Protein AF-A0A5B7D822-F1 (afdb_monomer_lite)

Radius of gyration: 18.6 Å; chains: 1; bounding box: 48×49×40 Å

Sequence (110 aa):
MHHTFPETELSICCIRACDRLRCLKCDMTVVTMDGFCWSSTIDYFFLRNNYPDLARLCARLEPQRVARAYACQCQHLSLTEPSSLAHLDGLKWVCGGHSPNSMADNHLKT

Organism: Portunus trituberculatus (NCBI:txid210409)

Foldseek 3Di:
DDDDDDDPPPVCPPPDDFPQKAAPVVRHTKDKDAQKEFAPPDDLVQLQPCPPPPVSVCVGIDGHHQWMWIDHNGDIDIDNDDDDPVPVPPTRMDGPDDDPDPDDDDDDDD

pLDDT: mean 83.46, std 20.53, range [34.75, 98.06]

InterPro domains:
  IPR029239 Cilia- and flagella-associated protein 418 [PF14996] (15-98)
  IPR029239 Cilia- and flagella-associated protein 418 [PTHR33958] (16-98)

Structure (mmCIF, N/CA/C/O backbone):
data_AF-A0A5B7D822-F1
#
_entry.id   AF-A0A5B7D822-F1
#
loop_
_atom_site.group_PDB
_atom_site.id
_atom_site.type_symbol
_atom_site.label_atom_id
_atom_site.label_alt_id
_atom_site.label_comp_id
_atom_site.label_asym_id
_atom_site.label_entity_id
_atom_site.label_seq_id
_atom_site.pdbx_PDB_ins_code
_atom_site.Cartn_x
_atom_site.Cartn_y
_atom_site.Cartn_z
_atom_site.occupancy
_atom_site.B_iso_or_equiv
_atom_site.auth_seq_id
_atom_site.auth_comp_id
_atom_site.auth_asym_id
_atom_site.auth_atom_id
_atom_site.pdbx_PDB_model_num
ATOM 1 N N . MET A 1 1 ? -35.227 32.397 15.911 1.00 36.44 1 MET A N 1
ATOM 2 C CA . MET A 1 1 ? -34.557 31.331 16.687 1.00 36.44 1 MET A CA 1
ATOM 3 C C . MET A 1 1 ? -34.337 30.160 15.740 1.00 36.44 1 MET A C 1
ATOM 5 O O . MET A 1 1 ? -35.306 29.813 15.085 1.00 36.44 1 MET A O 1
ATOM 9 N N . HIS A 1 2 ? -33.116 29.604 15.685 1.00 34.75 2 HIS A N 1
ATOM 10 C CA . HIS A 1 2 ? -32.681 28.441 14.868 1.00 34.75 2 HIS A CA 1
ATOM 11 C C . HIS A 1 2 ? -32.712 28.676 13.329 1.00 34.75 2 HIS A C 1
ATOM 13 O O . HIS A 1 2 ? -33.711 29.147 12.805 1.00 34.75 2 HIS A O 1
ATOM 19 N N . HIS A 1 3 ? -31.596 28.621 12.574 1.00 40.28 3 HIS A N 1
ATOM 20 C CA . HIS A 1 3 ? -30.670 27.492 12.281 1.00 40.28 3 HIS A CA 1
ATOM 21 C C . HIS A 1 3 ? -31.401 26.328 11.567 1.00 40.28 3 HIS A C 1
ATOM 23 O O . HIS A 1 3 ? -32.479 25.975 12.023 1.00 40.28 3 HIS A O 1
ATOM 29 N N . THR A 1 4 ? -30.930 25.648 10.507 1.00 40.50 4 THR A N 1
ATOM 30 C CA . THR A 1 4 ? -29.696 25.638 9.656 1.00 40.50 4 THR A CA 1
ATOM 31 C C . THR A 1 4 ? -29.998 24.744 8.413 1.00 40.50 4 THR A C 1
ATOM 33 O O . THR A 1 4 ? -31.056 24.125 8.417 1.00 40.50 4 THR A O 1
ATOM 36 N N . PHE A 1 5 ? -29.227 24.570 7.323 1.00 40.34 5 PHE A N 1
ATOM 37 C CA . PHE A 1 5 ? -27.850 24.891 6.858 1.00 40.34 5 PHE A CA 1
ATOM 38 C C . PHE A 1 5 ? -27.889 25.216 5.330 1.00 40.34 5 PHE A C 1
ATOM 40 O O . PHE A 1 5 ? -28.926 24.972 4.715 1.00 40.34 5 PHE A O 1
ATOM 47 N N . PRO A 1 6 ? -26.805 25.710 4.685 1.00 42.69 6 PRO A N 1
ATOM 48 C CA . PRO A 1 6 ? -26.696 25.747 3.220 1.00 42.69 6 PRO A CA 1
ATOM 49 C C . PRO A 1 6 ? -26.297 24.388 2.610 1.00 42.69 6 PRO A C 1
ATOM 51 O O . PRO A 1 6 ? -25.599 23.587 3.232 1.00 42.69 6 PRO A O 1
ATOM 54 N N . GLU A 1 7 ? -26.710 24.164 1.363 1.00 47.69 7 GLU A N 1
ATOM 55 C CA . GLU A 1 7 ? -26.521 22.927 0.594 1.00 47.69 7 GLU A CA 1
ATOM 56 C C . GLU A 1 7 ? -25.062 22.724 0.145 1.00 47.69 7 GLU A C 1
ATOM 58 O O . GLU A 1 7 ? -24.684 23.016 -0.988 1.00 47.69 7 GLU A O 1
ATOM 63 N N . THR A 1 8 ? -24.228 22.158 1.014 1.00 47.34 8 THR A N 1
ATOM 64 C CA . THR A 1 8 ? -23.048 21.405 0.565 1.00 47.34 8 THR A CA 1
ATOM 65 C C . THR A 1 8 ? -23.370 19.919 0.557 1.00 47.34 8 THR A C 1
ATOM 67 O O . THR A 1 8 ? -22.895 19.171 1.415 1.00 47.34 8 THR A O 1
ATOM 70 N N . GLU A 1 9 ? -24.144 19.482 -0.442 1.00 46.59 9 GLU A N 1
ATOM 71 C CA . GLU A 1 9 ? -24.095 18.088 -0.890 1.00 46.59 9 GLU A CA 1
ATOM 72 C C . GLU A 1 9 ? -22.717 17.826 -1.509 1.00 46.59 9 GLU A C 1
ATOM 74 O O . GLU A 1 9 ? -22.510 17.793 -2.723 1.00 46.59 9 GLU A O 1
ATOM 79 N N . LEU A 1 10 ? -21.740 17.632 -0.623 1.00 49.19 10 LEU A N 1
ATOM 80 C CA . LEU A 1 10 ? -20.567 16.843 -0.929 1.00 49.19 10 LEU A CA 1
ATOM 81 C C . LEU A 1 10 ? -21.084 15.477 -1.367 1.00 49.19 10 LEU A C 1
ATOM 83 O O . LEU A 1 10 ? -21.432 14.643 -0.533 1.00 49.19 10 LEU A O 1
ATOM 87 N N . SER A 1 11 ? -21.131 15.262 -2.680 1.00 49.75 11 SER A N 1
ATOM 88 C CA . SER A 1 11 ? -21.221 13.927 -3.248 1.00 49.75 11 SER A CA 1
ATOM 89 C C . SER A 1 11 ? -20.085 13.112 -2.640 1.00 49.75 11 SER A C 1
ATOM 91 O O . SER A 1 11 ? -18.919 13.263 -3.019 1.00 49.75 11 SER A O 1
ATOM 93 N N . ILE A 1 12 ? -20.423 12.270 -1.658 1.00 54.47 12 ILE A N 1
ATOM 94 C CA . ILE A 1 12 ? -19.537 11.247 -1.109 1.00 54.47 12 ILE A CA 1
ATOM 95 C C . ILE A 1 12 ? -19.435 10.169 -2.190 1.00 54.47 12 ILE A C 1
ATOM 97 O O . ILE A 1 12 ? -19.962 9.063 -2.085 1.00 54.47 12 ILE A O 1
ATOM 101 N N . CYS A 1 13 ? -18.748 10.521 -3.276 1.00 53.66 13 CYS A N 1
ATOM 102 C CA . CYS A 1 13 ? -18.162 9.566 -4.184 1.00 53.66 13 CYS A CA 1
ATOM 103 C C . CYS A 1 13 ? -17.170 8.774 -3.335 1.00 53.66 13 CYS A C 1
ATOM 105 O O . CYS A 1 13 ? -16.132 9.305 -2.935 1.00 53.66 13 CYS A O 1
ATOM 107 N N . CYS A 1 14 ? -17.559 7.549 -2.970 1.00 62.22 14 CYS A N 1
ATOM 108 C CA . CYS A 1 14 ? -16.830 6.708 -2.031 1.00 62.22 14 CYS A CA 1
ATOM 109 C C . CYS A 1 14 ? -15.339 6.719 -2.374 1.00 62.22 14 CYS A C 1
ATOM 111 O O . CYS A 1 14 ? -14.958 6.273 -3.459 1.00 62.22 14 CYS A O 1
ATOM 113 N N . ILE A 1 15 ? -14.503 7.238 -1.467 1.00 70.06 15 ILE A N 1
ATOM 114 C CA . ILE A 1 15 ? -13.061 7.364 -1.696 1.00 70.06 15 ILE A CA 1
ATOM 115 C C . ILE A 1 15 ? -12.487 5.953 -1.843 1.00 70.06 15 ILE A C 1
ATOM 117 O O . ILE A 1 15 ? -12.271 5.237 -0.865 1.00 70.06 15 ILE A O 1
ATOM 121 N N . ARG A 1 16 ? -12.267 5.535 -3.091 1.00 81.56 16 ARG A N 1
ATOM 122 C CA . ARG A 1 16 ? -11.663 4.245 -3.419 1.00 81.56 16 ARG A CA 1
ATOM 123 C C . ARG A 1 16 ? -10.150 4.388 -3.357 1.00 81.56 16 ARG A C 1
ATOM 125 O O . ARG A 1 16 ? -9.569 5.184 -4.091 1.00 81.56 16 ARG A O 1
ATOM 132 N N . ALA A 1 17 ? -9.511 3.598 -2.499 1.00 88.38 17 ALA A N 1
ATOM 133 C CA . ALA A 1 17 ? -8.061 3.459 -2.520 1.00 88.38 17 ALA A CA 1
ATOM 134 C C . ALA A 1 17 ? -7.595 2.862 -3.862 1.00 88.38 17 ALA A C 1
ATOM 136 O O . ALA A 1 17 ? -8.304 2.067 -4.480 1.00 88.38 17 ALA A O 1
ATOM 137 N N . CYS A 1 18 ? -6.391 3.234 -4.292 1.00 91.31 18 CYS A N 1
ATOM 138 C CA . CYS A 1 18 ? -5.777 2.727 -5.517 1.00 91.31 18 CYS A CA 1
ATOM 139 C C . CYS A 1 18 ? -5.511 1.213 -5.422 1.00 91.31 18 CYS A C 1
ATOM 141 O O . CYS A 1 18 ? -4.811 0.762 -4.517 1.00 91.31 18 CYS A O 1
ATOM 143 N N . ASP A 1 19 ? -6.021 0.450 -6.392 1.00 91.19 19 ASP A N 1
ATOM 144 C CA . ASP A 1 19 ? -5.807 -0.997 -6.562 1.00 91.19 19 ASP A CA 1
ATOM 145 C C . ASP A 1 19 ? -4.656 -1.340 -7.535 1.00 91.19 19 ASP A C 1
ATOM 147 O O . ASP A 1 19 ? -4.341 -2.506 -7.756 1.00 91.19 19 ASP A O 1
ATOM 151 N N . ARG A 1 20 ? -3.994 -0.325 -8.109 1.00 94.69 20 ARG A N 1
ATOM 152 C CA . ARG A 1 20 ? -2.910 -0.453 -9.106 1.00 94.69 20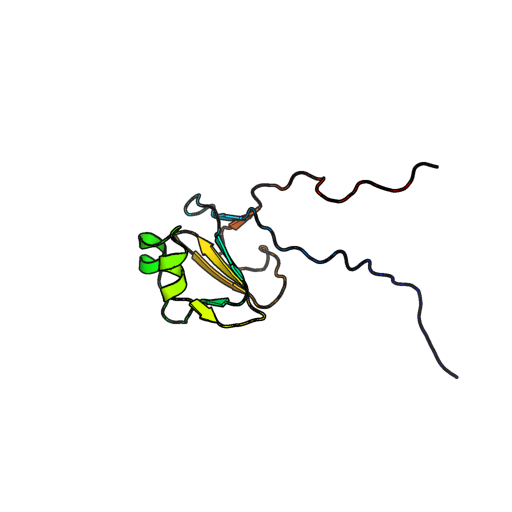 ARG A CA 1
ATOM 153 C C . ARG A 1 20 ? -1.598 0.167 -8.631 1.00 94.69 20 ARG A C 1
ATOM 155 O O . ARG A 1 20 ? -0.867 0.779 -9.411 1.00 94.69 20 ARG A O 1
ATOM 162 N N . LEU A 1 21 ? -1.304 0.057 -7.341 1.00 96.12 21 LEU A N 1
ATOM 163 C CA . LEU A 1 21 ? -0.064 0.572 -6.768 1.00 96.12 21 LEU A CA 1
ATOM 164 C C . LEU A 1 21 ? 1.153 -0.268 -7.206 1.00 96.12 21 LEU A C 1
ATOM 166 O O . LEU A 1 21 ? 1.105 -1.500 -7.225 1.00 96.12 21 LEU A O 1
ATOM 170 N N . ARG A 1 22 ? 2.264 0.402 -7.526 1.00 97.06 22 ARG A N 1
ATOM 171 C CA . ARG A 1 22 ? 3.562 -0.196 -7.887 1.00 97.06 22 ARG A CA 1
ATOM 172 C C . ARG A 1 22 ? 4.683 0.459 -7.085 1.00 97.06 22 ARG A C 1
ATOM 174 O O . ARG A 1 22 ? 4.694 1.676 -6.912 1.00 97.06 22 ARG A O 1
ATOM 181 N N . CYS A 1 23 ? 5.633 -0.332 -6.602 1.00 97.19 23 CYS A N 1
ATOM 182 C CA . CYS A 1 23 ? 6.787 0.142 -5.848 1.00 97.19 23 CYS A CA 1
ATOM 183 C C . CYS A 1 23 ? 7.986 0.397 -6.766 1.00 97.19 23 CYS A C 1
ATOM 185 O O . CYS A 1 23 ? 8.557 -0.543 -7.303 1.00 97.19 23 CYS A O 1
ATOM 187 N N . LEU A 1 24 ? 8.456 1.640 -6.853 1.00 96.44 24 LEU A N 1
ATOM 188 C CA . LEU A 1 24 ? 9.620 2.036 -7.656 1.00 96.44 24 LEU A CA 1
ATOM 189 C C . LEU A 1 24 ? 10.963 1.476 -7.139 1.00 96.44 24 LEU A C 1
ATOM 191 O O . LEU A 1 24 ? 11.960 1.552 -7.847 1.00 96.44 24 LEU A O 1
ATOM 195 N N . LYS A 1 25 ? 11.021 0.931 -5.912 1.00 96.19 25 LYS A N 1
ATOM 196 C CA . LYS A 1 25 ? 12.257 0.370 -5.325 1.00 96.19 25 LYS A CA 1
ATOM 197 C C . LYS A 1 25 ? 12.508 -1.092 -5.716 1.00 96.19 25 LYS A C 1
ATOM 199 O O . LYS A 1 25 ? 13.660 -1.477 -5.881 1.00 96.19 25 LYS A O 1
ATOM 204 N N . CYS A 1 26 ? 11.458 -1.907 -5.818 1.00 96.56 26 CYS A N 1
ATOM 205 C CA . CYS A 1 26 ? 11.554 -3.319 -6.225 1.00 96.56 26 CYS A CA 1
ATOM 206 C C . CYS A 1 26 ? 10.858 -3.617 -7.562 1.00 96.56 26 CYS A C 1
ATOM 208 O O . CYS A 1 26 ? 10.840 -4.764 -7.989 1.00 96.56 26 CYS A O 1
ATOM 210 N N . ASP A 1 27 ? 10.262 -2.600 -8.188 1.00 96.31 27 ASP A N 1
ATOM 211 C CA . ASP A 1 27 ? 9.447 -2.654 -9.408 1.00 96.31 27 ASP A CA 1
ATOM 212 C C . ASP A 1 27 ? 8.226 -3.602 -9.358 1.00 96.31 27 ASP A C 1
ATOM 214 O O . ASP A 1 27 ? 7.573 -3.876 -10.362 1.00 96.31 27 ASP A O 1
ATOM 218 N N . MET A 1 28 ? 7.868 -4.092 -8.169 1.00 96.00 28 MET A N 1
ATOM 219 C CA . MET A 1 28 ? 6.719 -4.977 -7.972 1.00 96.00 28 MET A CA 1
ATOM 220 C C . MET A 1 28 ? 5.422 -4.190 -7.759 1.00 96.00 28 MET A C 1
ATOM 222 O O . MET A 1 28 ? 5.426 -3.066 -7.250 1.00 96.00 28 MET A O 1
ATOM 226 N N . THR A 1 29 ? 4.291 -4.814 -8.084 1.00 96.94 29 THR A N 1
ATOM 227 C CA . THR A 1 29 ? 2.968 -4.380 -7.613 1.00 96.94 29 THR A CA 1
ATOM 228 C C . THR A 1 29 ? 2.896 -4.363 -6.081 1.00 96.94 29 THR A C 1
ATOM 230 O O . THR A 1 29 ? 3.723 -4.959 -5.389 1.00 96.94 29 THR A O 1
ATOM 233 N N . VAL A 1 30 ? 1.901 -3.668 -5.542 1.00 97.38 30 VAL A N 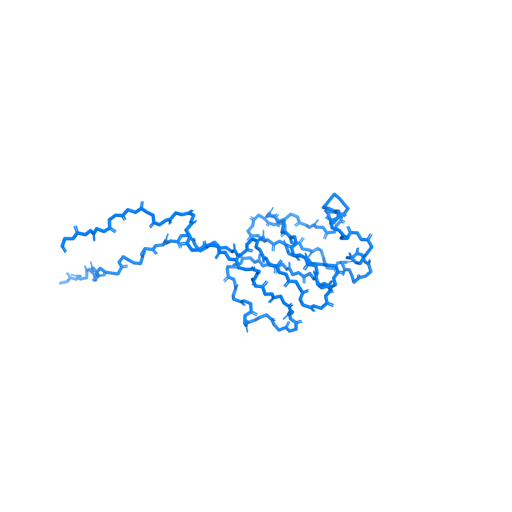1
ATOM 234 C CA . VAL A 1 30 ? 1.564 -3.702 -4.117 1.00 97.38 30 VAL A CA 1
ATOM 235 C C . VAL A 1 30 ? 0.312 -4.558 -3.952 1.00 97.38 30 VAL A C 1
ATOM 237 O O . VAL A 1 30 ? -0.720 -4.255 -4.545 1.00 97.38 30 VAL A O 1
ATOM 240 N N . VAL A 1 31 ? 0.399 -5.626 -3.160 1.00 97.12 31 VAL A N 1
ATOM 241 C CA . VAL A 1 31 ? -0.767 -6.431 -2.770 1.00 97.12 31 VAL A CA 1
ATOM 242 C C . VAL A 1 31 ? -1.498 -5.778 -1.598 1.00 97.12 31 VAL A C 1
ATOM 244 O O . VAL A 1 31 ? -0.868 -5.123 -0.764 1.00 97.12 31 VAL A O 1
ATOM 247 N N . THR A 1 32 ? -2.812 -5.987 -1.512 1.00 96.12 32 THR A N 1
ATOM 248 C CA . THR A 1 32 ? -3.664 -5.480 -0.425 1.00 96.12 32 THR A CA 1
ATOM 249 C C . THR A 1 32 ? -4.418 -6.611 0.268 1.00 96.12 32 THR A C 1
ATOM 251 O O . THR A 1 32 ? -4.874 -7.543 -0.391 1.00 96.12 32 THR A O 1
ATOM 254 N N . MET A 1 33 ? -4.572 -6.515 1.588 1.00 96.19 33 MET A N 1
ATOM 255 C CA . MET A 1 33 ? -5.336 -7.452 2.417 1.00 96.19 33 MET A CA 1
ATOM 256 C C . MET A 1 33 ? -6.292 -6.664 3.322 1.00 96.19 33 MET A C 1
ATOM 258 O O . MET A 1 33 ? -5.863 -5.840 4.132 1.00 96.19 33 MET A O 1
ATOM 262 N N . ASP A 1 34 ? -7.592 -6.906 3.155 1.00 95.19 34 ASP A N 1
ATOM 263 C CA . ASP A 1 34 ? -8.675 -6.127 3.767 1.00 95.19 34 ASP A CA 1
ATOM 264 C C . ASP A 1 34 ? -9.094 -6.697 5.119 1.00 95.19 34 ASP A C 1
ATOM 266 O O . ASP A 1 34 ? -9.297 -7.903 5.251 1.00 95.19 34 ASP A O 1
ATOM 270 N N . GLY A 1 35 ? -9.275 -5.831 6.118 1.00 96.31 35 GLY A N 1
ATOM 271 C CA . GLY A 1 35 ? -9.607 -6.252 7.477 1.00 96.31 35 GLY A CA 1
ATOM 272 C C . GLY A 1 35 ? -8.410 -6.805 8.254 1.00 96.31 35 GLY A C 1
ATOM 273 O O . GLY A 1 35 ? -8.608 -7.531 9.230 1.00 96.31 35 GLY A O 1
ATOM 274 N N . PHE A 1 36 ? -7.186 -6.466 7.840 1.00 97.81 36 PHE A N 1
ATOM 275 C CA . PHE A 1 36 ? -5.934 -6.904 8.457 1.00 97.81 36 PHE A CA 1
ATOM 276 C C . PHE A 1 36 ? -4.930 -5.758 8.588 1.00 97.81 36 PHE A C 1
ATOM 278 O O . PHE A 1 36 ? -4.929 -4.806 7.804 1.00 97.81 36 PHE A O 1
ATOM 285 N N . CYS A 1 37 ? -4.021 -5.902 9.545 1.00 98.06 37 CYS A N 1
ATOM 286 C CA . CYS A 1 37 ? -2.791 -5.129 9.662 1.00 98.06 37 CYS A CA 1
ATOM 287 C C . CYS A 1 37 ? -1.584 -6.079 9.732 1.00 98.06 37 CYS A C 1
ATOM 289 O O . CYS A 1 37 ? -1.724 -7.274 9.987 1.00 98.06 37 CYS A O 1
ATOM 291 N N . TRP A 1 38 ? -0.383 -5.567 9.475 1.00 97.88 38 TRP A N 1
ATOM 292 C CA . TRP A 1 38 ? 0.852 -6.311 9.716 1.00 97.88 38 TRP A CA 1
ATOM 293 C C . TRP A 1 38 ? 1.182 -6.374 11.206 1.00 97.88 38 TRP A C 1
ATOM 295 O O . TRP A 1 38 ? 1.209 -5.332 11.862 1.00 97.88 38 TRP A O 1
ATOM 305 N N . SER A 1 39 ? 1.518 -7.569 11.702 1.00 96.94 39 SER A N 1
ATOM 306 C CA . SER A 1 39 ? 2.091 -7.735 13.045 1.00 96.94 39 SER A CA 1
ATOM 307 C C . SER A 1 39 ? 3.384 -6.930 13.200 1.00 96.94 39 SER A C 1
ATOM 309 O O . SER A 1 39 ? 4.143 -6.755 12.242 1.00 96.94 39 SER A O 1
ATOM 311 N N . SER A 1 40 ? 3.711 -6.538 14.430 1.00 95.06 40 SER A N 1
ATOM 312 C CA . SER A 1 40 ? 4.987 -5.880 14.767 1.00 95.06 40 SER A CA 1
ATOM 313 C C . SER A 1 40 ? 6.231 -6.751 14.520 1.00 95.06 40 SER A C 1
ATOM 315 O O . SER A 1 40 ? 7.353 -6.258 14.592 1.00 95.06 40 SER A O 1
ATOM 317 N N . THR A 1 41 ? 6.039 -8.041 14.225 1.00 93.81 41 THR A N 1
ATOM 318 C CA . THR A 1 41 ? 7.104 -9.034 14.010 1.00 93.81 41 THR A CA 1
ATOM 319 C C . THR A 1 41 ? 7.495 -9.231 12.545 1.00 93.81 41 THR A C 1
ATOM 321 O O . THR A 1 41 ? 8.325 -10.093 12.254 1.00 93.81 41 THR A O 1
ATOM 324 N N . ILE A 1 42 ? 6.881 -8.498 11.608 1.00 95.06 42 ILE A N 1
ATOM 325 C CA . ILE A 1 42 ? 7.273 -8.573 10.199 1.00 95.06 42 ILE A CA 1
ATOM 326 C C . ILE A 1 42 ? 8.626 -7.894 9.961 1.00 95.06 42 ILE A C 1
ATOM 328 O O . ILE A 1 42 ? 8.936 -6.857 10.542 1.00 95.06 42 ILE A O 1
ATOM 332 N N . ASP A 1 43 ? 9.416 -8.468 9.057 1.00 93.94 43 ASP A N 1
ATOM 333 C CA . ASP A 1 43 ? 10.691 -7.913 8.627 1.00 93.94 43 ASP A CA 1
ATOM 334 C C . ASP A 1 43 ? 10.843 -7.930 7.093 1.00 93.94 43 ASP A C 1
ATOM 336 O O . ASP A 1 43 ? 10.031 -8.481 6.339 1.00 93.94 43 ASP A O 1
ATOM 340 N N . TYR A 1 44 ? 11.920 -7.299 6.625 1.00 93.06 44 TYR A N 1
ATOM 341 C CA . TYR A 1 44 ? 12.269 -7.207 5.209 1.00 93.06 44 TYR A CA 1
ATOM 342 C C . TYR A 1 44 ? 12.550 -8.571 4.548 1.00 93.06 44 TYR A C 1
ATOM 344 O O . TYR A 1 44 ? 12.199 -8.763 3.382 1.00 93.06 44 TYR A O 1
ATOM 352 N N . PHE A 1 45 ? 13.167 -9.523 5.254 1.00 96.62 45 PHE A N 1
ATOM 353 C CA . PHE A 1 45 ? 13.465 -10.850 4.705 1.00 96.62 45 PHE A CA 1
ATOM 354 C C . PHE A 1 45 ? 12.195 -11.680 4.528 1.00 96.62 45 PHE A C 1
ATOM 356 O O . PHE A 1 45 ? 12.056 -12.368 3.514 1.00 96.62 45 PHE A O 1
ATOM 363 N N .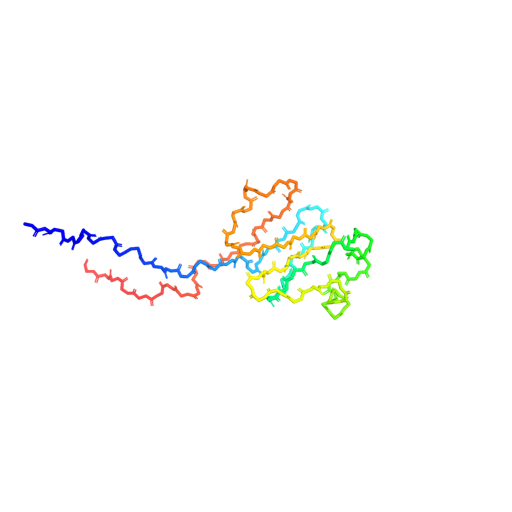 PHE A 1 46 ? 11.245 -11.581 5.459 1.00 97.19 46 PHE A N 1
ATOM 364 C CA . PHE A 1 46 ? 9.942 -12.222 5.334 1.00 97.19 46 PHE A CA 1
ATOM 365 C C . PHE A 1 46 ? 9.218 -11.759 4.064 1.00 97.19 46 PHE A C 1
ATOM 367 O O . PHE A 1 46 ? 8.801 -12.602 3.269 1.00 97.19 46 PHE A O 1
ATOM 374 N N . LEU A 1 47 ? 9.133 -10.447 3.820 1.00 97.00 47 LEU A N 1
ATOM 375 C CA . LEU A 1 47 ? 8.550 -9.916 2.580 1.00 97.00 47 LEU A CA 1
ATOM 376 C C . LEU A 1 47 ? 9.321 -10.382 1.345 1.00 97.00 47 LEU A C 1
ATOM 378 O O . LEU A 1 47 ? 8.713 -10.871 0.393 1.00 97.00 47 LEU A O 1
ATOM 382 N N . ARG A 1 48 ? 10.655 -10.289 1.376 1.00 97.19 48 ARG A N 1
ATOM 383 C CA . ARG A 1 48 ? 11.514 -10.662 0.247 1.00 97.19 48 ARG A CA 1
ATOM 384 C C . ARG A 1 48 ? 11.327 -12.114 -0.191 1.00 97.19 48 ARG A C 1
ATOM 386 O O . ARG A 1 48 ? 11.353 -12.383 -1.389 1.00 97.19 48 ARG A O 1
ATOM 393 N N . ASN A 1 49 ? 11.146 -13.017 0.770 1.00 97.44 49 ASN A N 1
ATOM 394 C CA . ASN A 1 49 ? 11.086 -14.460 0.537 1.00 97.44 49 ASN A CA 1
ATOM 395 C C . ASN A 1 49 ? 9.665 -14.987 0.273 1.00 97.44 49 ASN A C 1
ATOM 397 O O . ASN A 1 49 ? 9.528 -16.099 -0.234 1.00 97.44 49 ASN A O 1
ATOM 401 N N . ASN A 1 50 ? 8.620 -14.234 0.641 1.00 97.44 50 ASN A N 1
ATOM 402 C CA . ASN A 1 50 ? 7.230 -14.700 0.567 1.00 97.44 50 ASN A CA 1
ATOM 403 C C . ASN A 1 50 ? 6.343 -13.884 -0.383 1.00 97.44 50 ASN A C 1
ATOM 405 O O . ASN A 1 50 ? 5.340 -14.411 -0.847 1.00 97.44 50 ASN A O 1
ATOM 409 N N . TYR A 1 51 ? 6.684 -12.641 -0.728 1.00 96.56 51 TYR A N 1
ATOM 410 C CA . TYR A 1 51 ? 5.955 -11.893 -1.757 1.00 96.56 51 TYR A CA 1
ATOM 411 C C . TYR A 1 51 ? 6.100 -12.577 -3.138 1.00 96.56 51 TYR A C 1
ATOM 413 O O . TYR A 1 51 ? 7.230 -12.905 -3.510 1.00 96.56 51 TYR A O 1
ATOM 421 N N . PRO A 1 52 ? 5.026 -12.748 -3.945 1.00 95.50 52 PRO A N 1
ATOM 422 C CA . PRO A 1 52 ? 3.650 -12.254 -3.770 1.00 95.50 52 PRO A CA 1
ATOM 423 C C . PRO A 1 52 ? 2.652 -13.279 -3.182 1.00 95.50 52 PRO A C 1
ATOM 425 O O . PRO A 1 52 ? 1.444 -13.092 -3.315 1.00 95.50 52 PRO A O 1
ATOM 428 N N . ASP A 1 53 ? 3.114 -14.378 -2.580 1.00 97.38 53 ASP A N 1
ATOM 429 C CA . ASP A 1 53 ? 2.264 -15.464 -2.071 1.00 97.38 53 ASP A CA 1
ATOM 430 C C . ASP A 1 53 ? 1.432 -15.001 -0.859 1.00 97.38 53 ASP A C 1
ATOM 432 O O . ASP A 1 53 ? 1.898 -14.983 0.284 1.00 97.38 53 ASP A O 1
ATOM 436 N N . LEU A 1 54 ? 0.174 -14.626 -1.117 1.00 94.44 54 LEU A N 1
ATOM 437 C CA . LEU A 1 54 ? -0.768 -14.162 -0.097 1.00 94.44 54 LEU A CA 1
ATOM 438 C C . LEU A 1 54 ? -0.974 -15.184 1.028 1.00 94.44 54 LEU A C 1
ATOM 440 O O . LEU A 1 54 ? -1.092 -14.784 2.183 1.00 94.44 54 LEU A O 1
ATOM 444 N N . ALA A 1 55 ? -0.974 -16.488 0.729 1.00 95.69 55 ALA A N 1
ATOM 445 C CA . ALA A 1 55 ? -1.180 -17.518 1.746 1.00 95.69 55 ALA A CA 1
ATOM 446 C C . ALA A 1 55 ? -0.016 -17.553 2.747 1.00 95.69 55 ALA A C 1
ATOM 448 O O . ALA A 1 55 ? -0.239 -17.709 3.949 1.00 95.69 55 ALA A O 1
ATOM 449 N N . ARG A 1 56 ? 1.218 -17.327 2.276 1.00 97.12 56 ARG A N 1
ATOM 450 C CA . ARG A 1 56 ? 2.384 -17.149 3.158 1.00 97.12 56 ARG A CA 1
ATOM 451 C C . ARG A 1 56 ? 2.354 -15.813 3.884 1.00 97.12 56 ARG A C 1
ATOM 453 O O . ARG A 1 56 ? 2.623 -15.782 5.081 1.00 97.12 56 ARG A O 1
ATOM 460 N N . LEU A 1 57 ? 2.024 -14.721 3.193 1.00 96.50 57 LEU A N 1
ATOM 461 C CA . LEU A 1 57 ? 1.973 -13.379 3.785 1.00 96.50 57 LEU A CA 1
ATOM 462 C C . LEU A 1 57 ? 0.966 -13.289 4.946 1.00 96.50 57 LEU A C 1
ATOM 464 O O . LEU A 1 57 ? 1.273 -12.660 5.960 1.00 96.50 57 LEU A O 1
ATOM 468 N N . CYS A 1 58 ? -0.165 -13.999 4.861 1.00 95.12 58 CYS A N 1
ATOM 469 C CA . CYS A 1 58 ? -1.144 -14.116 5.947 1.00 95.12 58 CYS A CA 1
ATOM 470 C C . CYS A 1 58 ? -0.555 -14.616 7.279 1.00 95.12 58 CYS A C 1
ATOM 472 O O . CYS A 1 58 ? -1.098 -14.285 8.329 1.00 95.12 58 CYS A O 1
ATOM 474 N N . ALA A 1 59 ? 0.577 -15.331 7.282 1.00 96.19 59 ALA A N 1
ATOM 475 C CA . ALA A 1 59 ? 1.242 -15.780 8.510 1.00 96.19 59 ALA A CA 1
ATOM 476 C C . ALA A 1 59 ? 1.835 -14.640 9.372 1.00 96.19 59 ALA A C 1
ATOM 478 O O . ALA A 1 59 ? 2.309 -14.899 10.478 1.00 96.19 59 ALA A O 1
ATOM 479 N N . ARG A 1 60 ? 1.844 -13.390 8.880 1.00 97.25 60 ARG A N 1
ATOM 480 C CA . ARG A 1 60 ? 2.275 -12.186 9.624 1.00 97.25 60 ARG A CA 1
ATOM 481 C C . ARG A 1 60 ? 1.206 -11.087 9.678 1.00 97.25 60 ARG A C 1
ATOM 483 O O . ARG A 1 60 ? 1.536 -9.951 10.029 1.00 97.25 60 ARG A O 1
ATOM 490 N N . LEU A 1 61 ? -0.043 -11.416 9.342 1.00 97.31 61 LEU A N 1
ATOM 491 C CA . LEU A 1 61 ? -1.190 -10.517 9.466 1.00 97.31 61 LEU A CA 1
ATOM 492 C C . LEU A 1 61 ? -1.937 -10.737 10.785 1.00 97.31 61 LEU A C 1
ATOM 494 O O . LEU A 1 61 ? -2.095 -11.866 11.244 1.00 97.31 61 LEU A O 1
ATOM 498 N N . GLU A 1 62 ? -2.465 -9.653 11.338 1.00 97.69 62 GLU A N 1
ATOM 499 C CA . GLU A 1 62 ? -3.344 -9.639 12.505 1.00 97.69 62 GLU A CA 1
ATOM 500 C C . GLU A 1 62 ? -4.733 -9.109 12.088 1.00 97.69 62 GLU A C 1
ATOM 502 O O . GLU A 1 62 ? -4.810 -8.129 11.337 1.00 97.69 62 GLU A O 1
ATOM 507 N N . PRO A 1 63 ? -5.852 -9.743 12.499 1.00 97.38 63 PRO A N 1
ATOM 508 C CA . PRO A 1 63 ? -7.190 -9.289 12.119 1.00 97.38 63 PRO A CA 1
ATOM 509 C C . PRO A 1 63 ? -7.539 -7.921 12.723 1.00 97.38 63 PRO A C 1
ATOM 511 O O . PRO A 1 63 ? -7.639 -7.769 13.940 1.00 97.38 63 PRO A O 1
ATOM 514 N N . GLN A 1 64 ? -7.828 -6.939 11.871 1.00 97.00 64 GLN A N 1
ATOM 515 C CA . GLN A 1 64 ? -8.258 -5.599 12.265 1.00 97.00 64 GLN A CA 1
ATOM 516 C C . GLN A 1 64 ? -9.262 -5.061 11.236 1.00 97.00 64 GLN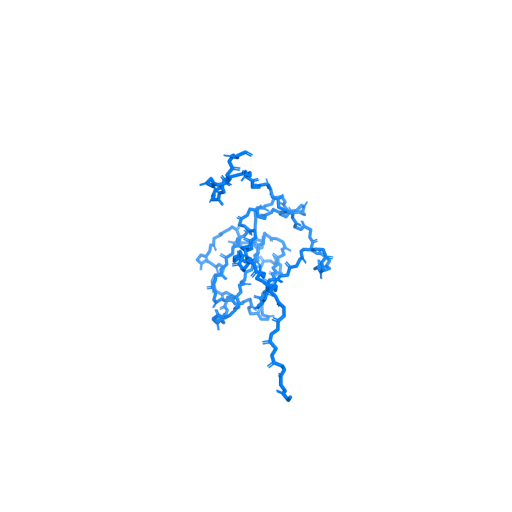 A C 1
ATOM 518 O O . GLN A 1 64 ? -8.885 -4.517 10.205 1.00 97.00 64 GLN A O 1
ATOM 523 N N . ARG A 1 65 ? -10.566 -5.192 11.526 1.00 93.19 65 ARG A N 1
ATOM 524 C CA . ARG A 1 65 ? -11.680 -4.957 10.573 1.00 93.19 65 ARG A CA 1
ATOM 525 C C . ARG A 1 65 ? -11.657 -3.618 9.825 1.00 93.19 65 ARG A C 1
ATOM 527 O O . ARG A 1 65 ? -12.144 -3.561 8.705 1.00 93.19 65 ARG A O 1
ATOM 534 N N . VAL A 1 66 ? -11.149 -2.559 10.455 1.00 92.94 66 VAL A N 1
ATOM 535 C CA . VAL A 1 66 ? -11.075 -1.201 9.881 1.00 92.94 66 VAL A CA 1
ATOM 536 C C . VAL A 1 66 ? -9.753 -0.916 9.163 1.00 92.94 66 VAL A C 1
ATOM 538 O O . VAL A 1 66 ? -9.588 0.161 8.603 1.00 92.94 66 VAL A O 1
ATOM 541 N N . ALA A 1 67 ? -8.798 -1.848 9.197 1.00 95.94 67 ALA A N 1
ATOM 542 C CA . ALA A 1 67 ? -7.492 -1.692 8.578 1.00 95.94 67 ALA A CA 1
ATOM 543 C C . ALA A 1 67 ? -7.409 -2.369 7.206 1.00 95.94 67 ALA A C 1
ATOM 545 O O . ALA A 1 67 ? -8.112 -3.338 6.904 1.00 95.94 67 ALA A O 1
ATOM 546 N N . ARG A 1 68 ? -6.477 -1.874 6.395 1.00 96.56 68 ARG A N 1
ATOM 547 C CA . ARG A 1 68 ? -5.981 -2.526 5.188 1.00 96.56 68 ARG A CA 1
ATOM 548 C C . ARG A 1 68 ? -4.463 -2.625 5.275 1.00 96.56 68 ARG A C 1
ATOM 550 O O . ARG A 1 68 ? -3.773 -1.617 5.458 1.00 96.56 68 ARG A O 1
ATOM 557 N N . ALA A 1 69 ? -3.954 -3.839 5.114 1.00 97.12 69 ALA A N 1
ATOM 558 C CA . ALA A 1 69 ? -2.535 -4.117 4.992 1.00 97.12 69 ALA A CA 1
ATOM 559 C C . ALA A 1 69 ? -2.125 -4.025 3.518 1.00 97.12 69 ALA A C 1
ATOM 561 O O . ALA A 1 69 ? -2.821 -4.517 2.630 1.00 97.12 69 ALA A O 1
ATOM 562 N N . TYR A 1 70 ? -0.976 -3.410 3.265 1.00 97.31 70 TYR A N 1
ATOM 563 C CA . TYR A 1 70 ? -0.368 -3.241 1.950 1.00 97.31 70 TYR A CA 1
ATOM 564 C C . TYR A 1 70 ? 1.066 -3.771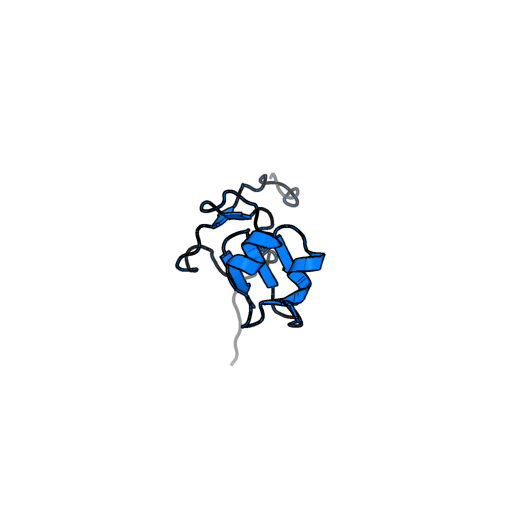 1.988 1.00 97.31 70 TYR A C 1
ATOM 566 O O . TYR A 1 70 ? 1.771 -3.522 2.970 1.00 97.31 70 TYR A O 1
ATOM 574 N N . ALA A 1 71 ? 1.538 -4.438 0.935 1.00 97.44 71 ALA A N 1
ATOM 575 C CA . ALA A 1 71 ? 2.966 -4.734 0.790 1.00 97.44 71 ALA A CA 1
ATOM 576 C C . ALA A 1 71 ? 3.426 -4.908 -0.657 1.00 97.44 71 ALA A C 1
ATOM 578 O O . ALA A 1 71 ? 2.684 -5.365 -1.522 1.00 97.44 71 ALA A O 1
ATOM 579 N N . CYS A 1 72 ? 4.702 -4.620 -0.882 1.00 97.06 72 CYS A N 1
ATOM 580 C CA . CYS A 1 72 ? 5.482 -5.133 -2.005 1.00 97.06 72 CYS A CA 1
ATOM 581 C C . CYS A 1 72 ? 6.623 -6.016 -1.460 1.00 97.06 72 CYS A C 1
ATOM 583 O O . CYS A 1 72 ? 6.742 -6.214 -0.252 1.00 97.06 72 CYS A O 1
ATOM 585 N N . GLN A 1 73 ? 7.521 -6.499 -2.323 1.00 96.62 73 GLN A N 1
ATOM 586 C CA . GLN A 1 73 ? 8.654 -7.336 -1.899 1.00 96.62 73 GLN A CA 1
ATOM 587 C C . GLN A 1 73 ? 9.595 -6.662 -0.872 1.00 96.62 73 GLN A C 1
ATOM 589 O O . GLN A 1 73 ? 10.304 -7.357 -0.150 1.00 96.62 73 GLN A O 1
ATOM 594 N N . CYS A 1 74 ? 9.643 -5.324 -0.800 1.00 95.94 74 CYS A N 1
ATOM 595 C CA . CYS A 1 74 ? 10.627 -4.603 0.021 1.00 95.94 74 CYS A CA 1
ATOM 596 C C . CYS A 1 74 ? 10.064 -3.639 1.078 1.00 95.94 74 CYS A C 1
ATOM 598 O O . CYS A 1 74 ? 10.860 -3.045 1.806 1.00 95.94 74 CYS A O 1
ATOM 600 N N . GLN A 1 75 ? 8.749 -3.413 1.123 1.00 95.69 75 GLN A N 1
ATOM 601 C CA . GLN A 1 75 ? 8.087 -2.486 2.053 1.00 95.69 75 GLN A CA 1
ATOM 602 C C . GLN A 1 75 ? 6.683 -2.999 2.389 1.00 95.69 75 GLN A C 1
ATOM 604 O O . GLN A 1 75 ? 6.028 -3.607 1.543 1.00 95.69 75 GLN A O 1
ATOM 609 N N . HIS A 1 76 ? 6.215 -2.694 3.596 1.00 96.44 76 HIS A N 1
ATOM 610 C CA . HIS A 1 76 ? 4.863 -2.971 4.073 1.00 96.44 76 HIS A CA 1
ATOM 611 C C . HIS A 1 76 ? 4.282 -1.729 4.755 1.00 96.44 76 HIS A C 1
ATOM 613 O O . HIS A 1 76 ? 5.027 -0.850 5.188 1.00 96.44 76 HIS A O 1
ATOM 619 N N . LEU A 1 77 ? 2.956 -1.661 4.844 1.00 95.75 77 LEU A N 1
ATOM 620 C CA . LEU A 1 77 ? 2.222 -0.597 5.523 1.00 95.75 77 LEU A CA 1
ATOM 621 C C . LEU A 1 77 ? 0.856 -1.115 5.991 1.00 95.75 77 LEU A C 1
ATOM 623 O O . LEU A 1 77 ? 0.243 -1.935 5.310 1.00 95.75 77 LEU A O 1
ATOM 627 N N . SER A 1 78 ? 0.368 -0.611 7.121 1.00 96.62 78 SER A N 1
ATOM 628 C CA . SER A 1 78 ? -1.005 -0.806 7.601 1.00 96.62 78 SER A CA 1
ATOM 629 C C . SER A 1 78 ? -1.671 0.565 7.701 1.00 96.62 78 SER A C 1
ATOM 631 O O . SER A 1 78 ? -1.076 1.465 8.289 1.00 96.62 78 SER A O 1
ATOM 633 N N . LEU A 1 79 ? -2.878 0.735 7.157 1.00 95.62 79 LEU A N 1
ATOM 634 C CA . LEU A 1 79 ? -3.658 1.977 7.276 1.00 95.62 79 LEU A CA 1
ATOM 635 C C . LEU A 1 79 ? -5.081 1.676 7.743 1.00 95.62 79 LEU A C 1
ATOM 637 O O . LEU A 1 79 ? -5.668 0.687 7.311 1.00 95.62 79 LEU A O 1
ATOM 641 N N . THR A 1 80 ? -5.642 2.547 8.581 1.00 94.81 80 THR A N 1
ATOM 642 C CA . THR A 1 80 ? -7.035 2.483 9.074 1.00 94.81 80 THR A CA 1
ATOM 643 C C . THR A 1 80 ? -7.958 3.527 8.448 1.00 94.81 80 THR A C 1
ATOM 645 O O . THR A 1 80 ? -9.156 3.529 8.711 1.00 94.81 80 THR A O 1
ATOM 648 N N . GLU A 1 81 ? -7.411 4.430 7.637 1.00 91.31 81 GLU A N 1
ATOM 649 C CA . GLU A 1 81 ? -8.130 5.529 6.995 1.00 91.31 81 GLU A CA 1
ATOM 650 C C . GLU A 1 81 ? -7.584 5.781 5.576 1.00 91.31 81 GLU A C 1
ATOM 652 O O . GLU A 1 81 ? -6.473 5.340 5.259 1.00 91.31 81 GLU A O 1
ATOM 657 N N . PRO A 1 82 ? -8.335 6.461 4.689 1.00 90.25 82 PRO A N 1
ATOM 658 C CA . PRO A 1 82 ? -7.830 6.851 3.376 1.00 90.25 82 PRO A CA 1
ATOM 659 C C . PRO A 1 82 ? -6.678 7.861 3.500 1.00 90.25 82 PRO A C 1
ATOM 661 O O . PRO A 1 82 ? -6.884 9.001 3.908 1.00 90.25 82 PRO A O 1
ATOM 664 N N . SER A 1 83 ? -5.467 7.465 3.103 1.00 91.88 83 SER A N 1
ATOM 665 C CA . SER A 1 83 ? -4.271 8.318 3.164 1.00 91.88 83 SER A CA 1
ATOM 666 C C . SER A 1 83 ? -3.709 8.623 1.774 1.00 91.88 83 SER A C 1
ATOM 668 O O . SER A 1 83 ? -3.691 7.768 0.887 1.00 91.88 83 SER A O 1
ATOM 670 N N . SER A 1 84 ? -3.192 9.841 1.589 1.00 90.81 84 SER A N 1
ATOM 671 C CA . SER A 1 84 ? -2.424 10.208 0.395 1.00 90.81 84 SER A CA 1
ATOM 672 C C . SER A 1 84 ? -1.010 9.630 0.463 1.00 90.81 84 SER A C 1
ATOM 674 O O . SER A 1 84 ? -0.333 9.776 1.479 1.00 90.81 84 SER A O 1
ATOM 676 N N . LEU A 1 85 ? -0.520 9.064 -0.647 1.00 90.75 85 LEU A N 1
ATOM 677 C CA . LEU A 1 85 ? 0.875 8.616 -0.776 1.00 90.75 85 LEU A CA 1
ATOM 678 C C . LEU A 1 85 ? 1.886 9.744 -0.515 1.00 90.75 85 LEU A C 1
ATOM 680 O O . LEU A 1 85 ? 2.996 9.474 -0.070 1.00 90.75 85 LEU A O 1
ATOM 684 N N . ALA A 1 86 ? 1.500 11.001 -0.760 1.00 87.19 86 ALA A N 1
ATOM 685 C CA . ALA A 1 86 ? 2.349 12.167 -0.526 1.00 87.19 86 ALA A CA 1
ATOM 686 C C . ALA A 1 86 ? 2.643 12.431 0.964 1.00 87.19 86 ALA A C 1
ATOM 688 O O . ALA A 1 86 ? 3.560 13.186 1.263 1.00 87.19 86 ALA A O 1
ATOM 689 N N . HIS A 1 87 ? 1.881 11.828 1.885 1.00 89.06 87 HIS A N 1
ATOM 690 C CA . HIS A 1 87 ? 2.067 11.964 3.337 1.00 89.06 87 HIS A CA 1
ATOM 691 C C . HIS A 1 87 ? 2.722 10.719 3.969 1.00 89.06 87 HIS A C 1
ATOM 693 O O . HIS A 1 87 ? 2.766 10.601 5.190 1.00 89.06 87 HIS A O 1
ATOM 699 N N . LEU A 1 88 ? 3.188 9.761 3.156 1.00 89.81 88 LEU A N 1
ATOM 700 C CA . LEU A 1 88 ? 3.765 8.497 3.617 1.00 89.81 88 LEU A CA 1
ATOM 701 C C . LEU A 1 88 ? 5.279 8.489 3.379 1.00 89.81 88 LEU A C 1
ATOM 703 O O . LEU A 1 88 ? 5.769 8.065 2.328 1.00 89.81 88 LEU A O 1
ATOM 707 N N . ASP A 1 89 ? 6.020 8.974 4.374 1.00 87.75 89 ASP A N 1
ATOM 708 C CA . ASP A 1 89 ? 7.473 9.123 4.304 1.00 87.75 89 ASP A CA 1
ATOM 709 C C . ASP A 1 89 ? 8.209 7.808 4.009 1.00 87.75 89 ASP A C 1
ATOM 711 O O . ASP A 1 89 ? 7.849 6.720 4.459 1.00 87.75 89 ASP A O 1
ATOM 715 N N . GLY A 1 90 ? 9.274 7.905 3.208 1.00 87.75 90 GLY A N 1
ATOM 716 C CA . GLY A 1 90 ? 10.094 6.759 2.797 1.00 87.75 90 GLY A CA 1
ATOM 717 C C . GLY A 1 90 ? 9.408 5.770 1.841 1.00 87.75 90 GLY A C 1
ATOM 718 O O . GLY A 1 90 ? 10.079 4.885 1.294 1.00 87.75 90 GLY A O 1
ATOM 719 N N . LEU A 1 91 ? 8.108 5.910 1.577 1.00 91.19 91 LEU A N 1
ATOM 720 C CA . LEU A 1 91 ? 7.374 5.063 0.646 1.00 91.19 91 LEU A CA 1
ATOM 721 C C . LEU A 1 91 ? 7.680 5.482 -0.799 1.00 91.19 91 LEU A C 1
ATOM 723 O O . LEU A 1 91 ? 7.590 6.651 -1.169 1.00 91.19 91 LEU A O 1
ATOM 727 N N . LYS A 1 92 ? 8.066 4.522 -1.644 1.00 94.31 92 LYS A N 1
ATOM 728 C CA . LYS A 1 92 ? 8.327 4.760 -3.077 1.00 94.31 92 LYS A CA 1
ATOM 729 C C . LYS A 1 92 ? 7.265 4.091 -3.942 1.00 94.31 92 LYS A C 1
ATOM 731 O O . LYS A 1 92 ? 7.591 3.390 -4.893 1.00 94.31 92 LYS A O 1
ATOM 736 N N . TRP A 1 93 ? 5.999 4.232 -3.559 1.00 96.62 93 TRP A N 1
ATOM 737 C CA . TRP A 1 93 ? 4.863 3.655 -4.278 1.00 96.62 93 TRP A CA 1
ATOM 738 C C . TRP A 1 93 ? 4.175 4.718 -5.136 1.00 96.62 93 TRP A C 1
ATOM 740 O O . TRP A 1 93 ? 4.089 5.877 -4.741 1.00 96.62 93 TRP A O 1
ATOM 750 N N . VAL A 1 94 ? 3.691 4.317 -6.309 1.00 95.81 94 VAL A N 1
ATOM 751 C CA . VAL A 1 94 ? 2.951 5.165 -7.255 1.00 95.81 94 VAL A CA 1
ATOM 752 C C . VAL A 1 94 ? 1.748 4.410 -7.810 1.00 95.81 94 VAL A C 1
ATOM 754 O O . VAL A 1 94 ? 1.741 3.181 -7.835 1.00 95.81 94 VAL A O 1
ATOM 757 N N . CYS A 1 95 ? 0.738 5.133 -8.291 1.00 94.88 95 CYS A N 1
ATOM 758 C CA . CYS A 1 95 ? -0.335 4.539 -9.084 1.00 94.88 95 CYS A CA 1
ATOM 759 C C . CYS A 1 95 ? 0.177 4.213 -10.499 1.00 94.88 95 CYS A C 1
ATOM 761 O O . CYS A 1 95 ? 0.711 5.086 -11.179 1.00 94.88 95 CYS A O 1
ATOM 763 N N . GLY A 1 96 ? -0.026 2.976 -10.960 1.00 91.56 96 GLY A N 1
ATOM 764 C CA . GLY A 1 96 ? 0.277 2.522 -12.324 1.00 91.56 96 GLY A CA 1
ATOM 765 C C . GLY A 1 96 ? -0.740 2.959 -13.390 1.00 91.56 96 GLY A C 1
ATOM 766 O O . GLY A 1 96 ? -0.656 2.508 -14.528 1.00 91.56 96 GLY A O 1
ATOM 767 N N . GLY A 1 97 ? -1.702 3.812 -13.029 1.00 90.44 97 GLY A N 1
ATOM 768 C CA . GLY A 1 97 ? -2.727 4.361 -13.914 1.00 90.44 97 GLY A CA 1
ATOM 769 C C . GLY A 1 97 ? -4.062 3.610 -13.868 1.00 90.44 97 GLY A C 1
ATOM 770 O O . GLY A 1 97 ? -4.138 2.392 -14.057 1.00 90.44 97 GLY A O 1
ATOM 771 N N . HIS A 1 98 ? -5.146 4.364 -13.685 1.00 84.69 98 HIS A N 1
ATOM 772 C CA . HIS A 1 98 ? -6.514 3.904 -13.928 1.00 84.69 98 HIS A CA 1
ATOM 773 C C . HIS A 1 98 ? -7.021 4.558 -15.214 1.00 84.69 98 HIS A C 1
ATOM 775 O O . HIS A 1 98 ? -6.782 5.743 -15.444 1.00 84.69 98 HIS A O 1
ATOM 781 N N . SER A 1 99 ? -7.730 3.804 -16.050 1.00 79.31 99 SER A N 1
ATOM 782 C CA . SER A 1 99 ? -8.459 4.377 -17.181 1.00 79.31 99 SER A CA 1
ATOM 783 C C . SER A 1 99 ? -9.576 5.285 -16.652 1.00 79.31 99 SER A C 1
ATOM 785 O O . SER A 1 99 ? -10.337 4.833 -15.791 1.00 79.31 99 SER A O 1
ATOM 787 N N . PRO A 1 100 ? -9.733 6.524 -17.156 1.00 61.78 100 PRO A N 1
ATOM 788 C CA . PRO A 1 100 ? -10.793 7.437 -16.736 1.00 61.78 100 PRO A CA 1
ATOM 789 C C . PRO A 1 100 ? -12.153 7.056 -17.350 1.00 61.78 100 PRO A C 1
ATOM 791 O O . PRO A 1 100 ? -12.789 7.869 -18.005 1.00 61.78 100 PRO A O 1
ATOM 794 N N . ASN A 1 101 ? -12.586 5.808 -17.145 1.00 51.69 101 ASN A N 1
ATOM 795 C CA . ASN A 1 101 ? -13.989 5.409 -17.053 1.00 51.69 101 ASN A CA 1
ATOM 796 C C . ASN A 1 101 ? -14.089 3.978 -16.493 1.00 51.69 101 ASN A C 1
ATOM 798 O O . ASN A 1 101 ? -13.625 3.012 -17.099 1.00 51.69 101 ASN A O 1
ATOM 802 N N . SER A 1 102 ? -14.698 3.832 -15.320 1.00 50.88 102 SER A N 1
ATOM 803 C CA . SER A 1 102 ? -15.259 2.560 -14.823 1.00 50.88 102 SER A CA 1
ATOM 804 C C . SER A 1 102 ? -16.447 2.841 -13.892 1.00 50.88 102 SER A C 1
ATOM 806 O O . SER A 1 102 ? -16.603 2.149 -12.888 1.00 50.88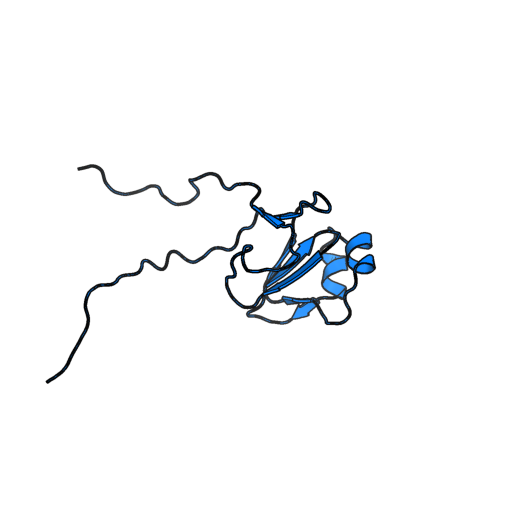 102 SER A O 1
ATOM 808 N N . MET A 1 103 ? -17.183 3.925 -14.198 1.00 51.59 103 MET A N 1
ATOM 809 C CA . MET A 1 103 ? -18.433 4.457 -13.611 1.00 51.59 103 MET A CA 1
ATOM 810 C C . MET A 1 103 ? -18.412 5.997 -13.678 1.00 51.59 103 MET A C 1
ATOM 812 O O . MET A 1 103 ? -18.205 6.660 -12.665 1.00 51.59 103 MET A O 1
ATOM 816 N N . ALA A 1 104 ? -18.588 6.559 -14.880 1.00 46.59 104 ALA A N 1
ATOM 817 C CA . ALA A 1 104 ? -18.910 7.978 -15.079 1.00 46.59 104 ALA A CA 1
ATOM 818 C C . ALA A 1 104 ? -19.645 8.249 -16.415 1.00 46.59 104 ALA A C 1
ATOM 820 O O . ALA A 1 104 ? -19.427 9.283 -17.037 1.00 46.59 104 ALA A O 1
ATOM 821 N N . ASP A 1 105 ? -20.527 7.341 -16.852 1.00 47.91 105 ASP A N 1
ATOM 822 C CA . ASP A 1 105 ? -21.478 7.605 -17.944 1.00 47.91 105 ASP A CA 1
ATOM 823 C C . ASP A 1 105 ? -22.892 7.789 -17.384 1.00 47.91 105 ASP A C 1
ATOM 825 O O . ASP A 1 105 ? -23.602 6.809 -17.149 1.00 47.91 105 ASP A O 1
ATOM 829 N N . ASN A 1 106 ? -23.292 9.045 -17.157 1.00 47.78 106 ASN A N 1
ATOM 830 C CA . ASN A 1 106 ? -24.615 9.584 -17.510 1.00 47.78 106 ASN A CA 1
ATOM 831 C C . ASN A 1 106 ? -24.781 11.040 -17.044 1.00 47.78 106 ASN A C 1
ATOM 833 O O . ASN A 1 106 ? -24.267 11.417 -15.997 1.00 47.78 106 ASN A O 1
ATOM 837 N N . HIS A 1 107 ? -25.611 11.789 -17.787 1.00 44.47 107 HIS A N 1
ATOM 838 C CA . HIS A 1 107 ? -26.019 13.187 -17.544 1.00 44.47 107 HIS A CA 1
ATOM 839 C C . HIS A 1 107 ? -24.902 14.250 -17.708 1.00 44.47 107 HIS A C 1
ATOM 841 O O . HIS A 1 107 ? -23.817 14.120 -17.163 1.00 44.47 107 HIS A O 1
ATOM 847 N N . LEU A 1 108 ? -25.096 15.359 -18.431 1.00 43.28 108 LEU A N 1
ATOM 848 C CA . LEU A 1 108 ? -26.222 15.792 -19.269 1.00 43.28 108 LEU A CA 1
ATOM 849 C C . LEU A 1 108 ? -25.683 16.723 -20.370 1.00 43.28 108 LEU A C 1
ATOM 851 O O . LEU A 1 108 ? -24.874 17.602 -20.083 1.00 43.28 108 LEU A O 1
ATOM 855 N N . LYS A 1 109 ? -26.145 16.557 -21.614 1.00 37.53 109 LYS A N 1
ATOM 856 C CA . LYS A 1 109 ? -26.076 17.623 -22.623 1.00 37.53 109 LYS A CA 1
ATOM 857 C C . LYS A 1 109 ? -27.422 18.337 -22.648 1.00 37.53 109 LYS A C 1
ATOM 859 O O . LYS A 1 109 ? -28.419 17.682 -22.952 1.00 37.53 109 LYS A O 1
ATOM 864 N N . THR A 1 110 ? -27.399 19.645 -22.428 1.00 40.97 110 THR A N 1
ATOM 865 C CA . THR A 1 110 ? -28.436 20.588 -22.860 1.00 40.97 110 THR A CA 1
ATOM 866 C C . THR A 1 110 ? -27.734 21.841 -23.357 1.00 40.97 110 THR A C 1
ATOM 868 O O . THR A 1 110 ? -26.790 22.270 -22.657 1.00 40.97 110 THR A O 1
#

Secondary structure (DSSP, 8-state):
---------------PPPS-EEETTT--B-EEEEEEEE-TT--HHHHHHHTT-HHHHGGGEEEEEEEEEEE-SS-EEEESS---GGGSTT--EEE----S-SS-------